Protein AF-A0A2U3MYH8-F1 (afdb_monomer_lite)

Secondary structure (DSSP, 8-state):
--HHHHHHHHHHHHHHHHHTS-----PPTTSBGGGS-HHHHHHHHHHHHTTTTTTEEEEEE-TT--EEE-----TTT----GGGGTT-EEEEEEE-HHHHHHHHHHHSHHHHHHHHHHHHTT-------

Organism: NCBI:txid2126983

Foldseek 3Di:
DVVVVVVVVVVVVVVVVVVPDDDDDDDDAPDFLLPDDPVNLVVVLVCLQCVLVQQKWWWKAAPVRDIDISPRDPPPDDRDDSVVRRRIGTHDMDHNVVSVVVVCCVPVVVVVVVVVVVVVVPDDPPPDD

Radius of gyration: 22.17 Å; chains: 1; bounding box: 67×45×57 Å

pLDDT: mean 79.88, std 13.98, range [41.72, 95.12]

Structure (mmCIF, N/CA/C/O backbone):
data_AF-A0A2U3MYH8-F1
#
_entry.id   AF-A0A2U3MYH8-F1
#
loop_
_atom_site.group_PDB
_atom_site.id
_atom_site.type_symbol
_atom_site.label_atom_id
_atom_site.label_alt_id
_atom_site.label_comp_id
_atom_site.label_asym_id
_atom_site.label_entity_id
_atom_site.label_seq_id
_atom_site.pdbx_PDB_ins_code
_atom_site.Cartn_x
_atom_site.Cartn_y
_atom_site.Cartn_z
_atom_site.occupancy
_atom_site.B_iso_or_equiv
_atom_site.auth_seq_id
_atom_site.auth_comp_id
_atom_site.auth_asym_id
_atom_site.auth_atom_id
_atom_site.pdbx_PDB_model_num
ATOM 1 N N . MET A 1 1 ? -5.265 28.651 35.834 1.00 57.97 1 MET A N 1
ATOM 2 C CA . MET A 1 1 ? -4.042 27.823 35.985 1.00 57.97 1 MET A CA 1
ATOM 3 C C . MET A 1 1 ? -4.234 26.339 35.631 1.00 57.97 1 MET A C 1
ATOM 5 O O . MET A 1 1 ? -3.239 25.692 35.342 1.00 57.97 1 MET A O 1
ATOM 9 N N . ASN A 1 2 ? -5.461 25.787 35.623 1.00 76.44 2 ASN A N 1
ATOM 10 C CA . ASN A 1 2 ? -5.709 24.369 35.288 1.00 76.44 2 ASN A CA 1
ATOM 11 C C . ASN A 1 2 ? -5.942 24.130 33.780 1.00 76.44 2 ASN A C 1
ATOM 13 O O . ASN A 1 2 ? -5.477 23.149 33.218 1.00 76.44 2 ASN A O 1
ATOM 17 N N . GLU A 1 3 ? -6.595 25.081 33.114 1.00 75.44 3 GLU A N 1
ATOM 18 C CA . GLU A 1 3 ? -6.933 25.015 31.688 1.00 75.44 3 GLU A CA 1
ATOM 19 C C . GLU A 1 3 ? -5.699 25.080 30.775 1.00 75.44 3 GLU A C 1
ATOM 21 O O . GLU A 1 3 ? -5.544 24.248 29.893 1.00 75.44 3 GLU A O 1
ATOM 26 N N . GLN A 1 4 ? -4.743 25.972 31.054 1.00 82.19 4 GLN A N 1
ATOM 27 C CA . GLN A 1 4 ? -3.479 26.039 30.304 1.00 82.19 4 GLN A CA 1
ATOM 28 C C . GLN A 1 4 ? -2.643 24.753 30.417 1.00 82.19 4 GLN A C 1
ATOM 30 O O . GLN A 1 4 ? -2.014 24.354 29.444 1.00 82.19 4 GLN A O 1
ATOM 35 N N . LYS A 1 5 ? -2.672 24.075 31.5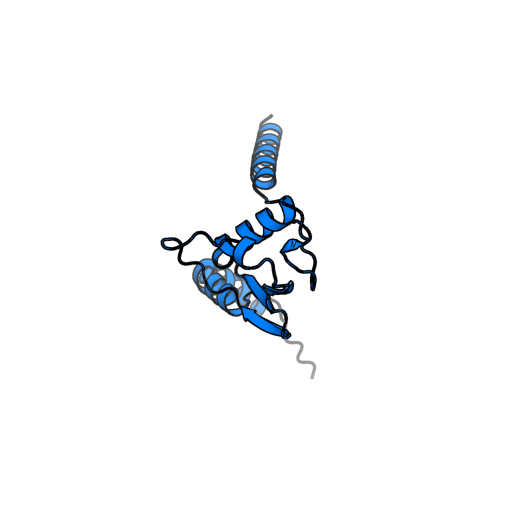76 1.00 81.75 5 LYS A N 1
ATOM 36 C CA . LYS A 1 5 ? -2.024 22.763 31.762 1.00 81.75 5 LYS A CA 1
ATOM 37 C C . LYS A 1 5 ? -2.732 21.643 30.998 1.00 81.75 5 LYS A C 1
ATOM 39 O O . LYS A 1 5 ? -2.085 20.684 30.589 1.00 81.75 5 LYS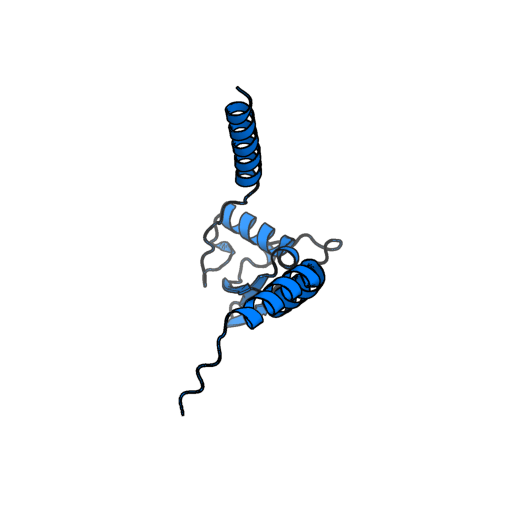 A O 1
ATOM 44 N N . LEU A 1 6 ? -4.053 21.732 30.855 1.00 83.88 6 LEU A N 1
ATOM 45 C CA . LEU A 1 6 ? -4.830 20.789 30.056 1.00 83.88 6 LEU A CA 1
ATOM 46 C C . LEU A 1 6 ? -4.527 20.983 28.566 1.00 83.88 6 LEU A C 1
ATOM 48 O O . LEU A 1 6 ? -4.223 20.012 27.884 1.00 83.88 6 LEU A O 1
ATOM 52 N N . ILE A 1 7 ? -4.522 22.235 28.097 1.00 85.44 7 ILE A N 1
ATOM 53 C CA . ILE A 1 7 ? -4.191 22.592 26.711 1.00 85.44 7 ILE A CA 1
ATOM 54 C C . ILE A 1 7 ? -2.789 22.099 26.347 1.00 85.44 7 ILE A C 1
ATOM 56 O O . ILE A 1 7 ? -2.638 21.435 25.327 1.00 85.44 7 ILE A O 1
ATOM 60 N N . SER A 1 8 ? -1.786 22.327 27.202 1.00 83.94 8 SER A N 1
ATOM 61 C CA . SER A 1 8 ? -0.422 21.864 26.926 1.00 83.94 8 SER A CA 1
ATOM 62 C C . SER A 1 8 ? -0.322 20.339 26.845 1.00 83.94 8 SER A C 1
ATOM 64 O O . SER A 1 8 ? 0.388 19.823 25.997 1.00 83.94 8 SER A O 1
ATOM 66 N N . LYS A 1 9 ? -1.055 19.603 27.693 1.00 85.88 9 LYS A N 1
ATOM 67 C CA . LYS A 1 9 ? -1.073 18.133 27.637 1.00 85.88 9 LYS A CA 1
ATOM 68 C C . LYS A 1 9 ? -1.732 17.604 26.369 1.00 85.88 9 LYS A C 1
ATOM 70 O O . LYS A 1 9 ? -1.265 16.616 25.823 1.00 85.88 9 LYS A O 1
ATOM 75 N N . ILE A 1 10 ? -2.811 18.249 25.925 1.00 80.50 10 ILE A N 1
ATOM 76 C CA . ILE A 1 10 ? -3.482 17.895 24.672 1.00 80.50 10 ILE A CA 1
ATOM 77 C C . ILE A 1 10 ? -2.534 18.148 23.502 1.00 80.50 10 ILE A C 1
ATOM 79 O O . ILE A 1 10 ? -2.379 17.268 22.672 1.00 80.50 10 ILE A O 1
ATOM 83 N N . GLN A 1 11 ? -1.866 19.302 23.462 1.00 81.88 11 GLN A N 1
ATOM 84 C CA . GLN A 1 11 ? -0.901 19.622 22.407 1.00 81.88 11 GLN A CA 1
ATOM 85 C C . GLN A 1 11 ? 0.233 18.599 22.344 1.00 81.88 11 GLN A C 1
ATOM 87 O O . GLN A 1 11 ? 0.463 18.048 21.280 1.00 81.88 11 GLN A O 1
ATOM 92 N N . THR A 1 12 ? 0.848 18.257 23.480 1.00 84.75 12 THR A N 1
ATOM 93 C CA . THR A 1 12 ? 1.897 17.227 23.522 1.00 84.75 12 THR A CA 1
ATOM 94 C C . THR A 1 12 ? 1.396 15.869 23.038 1.00 84.75 12 THR A C 1
ATOM 96 O O . THR A 1 12 ? 2.053 15.252 22.214 1.00 84.75 12 THR A O 1
ATOM 99 N N . ALA A 1 13 ? 0.215 15.430 23.479 1.00 77.00 13 ALA A N 1
ATOM 100 C CA . ALA A 1 13 ? -0.354 14.168 23.012 1.00 77.00 13 ALA A CA 1
ATOM 101 C C . ALA A 1 13 ? -0.674 14.191 21.504 1.00 77.00 13 ALA A C 1
ATOM 103 O O . ALA A 1 13 ? -0.534 13.178 20.832 1.00 77.00 13 ALA A O 1
ATOM 104 N N . TYR A 1 14 ? -1.098 15.336 20.961 1.00 76.75 14 TYR A N 1
ATOM 105 C CA . TYR A 1 14 ? -1.305 15.498 19.521 1.00 76.75 14 TYR A CA 1
ATOM 106 C C . TYR A 1 14 ? 0.013 15.485 18.748 1.00 76.75 14 TYR A C 1
ATOM 108 O O . TYR A 1 14 ? 0.074 14.843 17.708 1.00 76.75 14 TYR A O 1
ATOM 116 N N . ASP A 1 15 ? 1.046 16.166 19.241 1.00 75.75 15 ASP A N 1
ATOM 117 C CA . ASP A 1 15 ? 2.364 16.196 18.605 1.00 75.75 15 ASP A CA 1
ATOM 118 C C . ASP A 1 15 ? 3.000 14.795 18.604 1.00 75.75 15 ASP A C 1
ATOM 120 O O . ASP A 1 15 ? 3.508 14.367 17.574 1.00 75.75 15 ASP A O 1
ATOM 124 N N . GLU A 1 16 ? 2.865 14.038 19.699 1.00 75.69 16 GLU A N 1
ATOM 125 C CA . GLU A 1 16 ? 3.281 12.627 19.784 1.00 75.69 16 GLU A CA 1
ATOM 126 C C . GLU A 1 16 ? 2.549 11.759 18.745 1.00 75.69 16 GLU A C 1
ATOM 128 O O . GLU A 1 16 ? 3.179 11.006 18.009 1.00 75.69 16 GLU A O 1
ATOM 133 N N . VAL A 1 17 ? 1.226 11.914 18.611 1.00 69.94 17 VAL A N 1
ATOM 134 C CA . VAL A 1 17 ? 0.437 11.179 17.603 1.00 69.94 17 VAL A CA 1
ATOM 135 C C . VAL A 1 17 ? 0.795 11.603 16.175 1.00 69.94 17 VAL A C 1
ATOM 137 O O . VAL A 1 17 ? 0.756 10.777 15.267 1.00 69.94 17 VAL A O 1
ATOM 140 N N . LEU A 1 18 ? 1.134 12.875 15.948 1.00 65.00 18 LEU A N 1
ATOM 141 C CA . LEU A 1 18 ? 1.536 13.388 14.636 1.00 65.00 18 LEU A CA 1
ATOM 142 C C . LEU A 1 18 ? 2.933 12.905 14.227 1.00 65.00 18 LEU A C 1
ATOM 144 O O . LEU A 1 18 ? 3.139 12.637 13.043 1.00 65.00 18 LEU A O 1
ATOM 148 N N . GLU A 1 19 ? 3.868 12.773 15.171 1.00 64.94 19 GLU A N 1
ATOM 149 C CA . GLU A 1 19 ? 5.198 12.193 14.926 1.00 64.94 19 GLU A CA 1
ATOM 150 C C . GLU A 1 19 ? 5.122 10.715 14.517 1.00 64.94 19 GLU A C 1
ATOM 152 O O . GLU A 1 19 ? 5.975 10.236 13.770 1.00 64.94 19 GLU A O 1
ATOM 157 N N . GLU A 1 20 ? 4.075 10.005 14.942 1.00 66.62 20 GLU A N 1
ATOM 158 C CA . GLU A 1 20 ? 3.831 8.609 14.572 1.00 66.62 20 GLU A CA 1
ATOM 159 C C . GLU A 1 20 ? 3.175 8.435 13.189 1.00 66.62 20 GLU A C 1
ATOM 161 O O . GLU A 1 20 ? 3.084 7.307 12.700 1.00 66.62 20 GLU A O 1
ATOM 166 N N . ILE A 1 21 ? 2.733 9.512 12.521 1.00 64.62 21 ILE A N 1
ATOM 167 C CA . ILE A 1 21 ? 2.134 9.402 11.184 1.00 64.62 21 ILE A CA 1
ATOM 168 C C . ILE A 1 21 ? 3.250 9.231 10.141 1.00 64.62 21 ILE A C 1
ATOM 170 O O . ILE A 1 21 ? 4.021 10.166 9.906 1.00 64.62 21 ILE A O 1
ATOM 174 N N . PRO A 1 22 ? 3.331 8.080 9.447 1.00 68.56 22 PRO A N 1
ATOM 175 C CA . PRO A 1 22 ? 4.353 7.868 8.435 1.00 68.56 22 PRO A CA 1
ATOM 176 C C . PRO A 1 22 ? 4.192 8.862 7.278 1.00 68.56 22 PRO A C 1
ATOM 178 O O . PRO A 1 22 ? 3.090 9.111 6.779 1.00 68.56 22 PRO A O 1
ATOM 181 N N . VAL A 1 23 ? 5.316 9.421 6.826 1.00 78.81 23 VAL A N 1
ATOM 182 C CA . VAL A 1 23 ? 5.350 10.357 5.697 1.00 78.81 23 VAL A CA 1
ATOM 183 C C . VAL A 1 23 ? 4.873 9.646 4.429 1.00 78.81 23 VAL A C 1
ATOM 185 O O . VAL A 1 23 ? 5.346 8.565 4.085 1.00 78.81 23 VAL A O 1
ATOM 188 N N . ILE A 1 24 ? 3.946 10.271 3.700 1.00 85.50 24 ILE A N 1
ATOM 189 C CA . ILE A 1 24 ? 3.459 9.738 2.424 1.00 85.50 24 ILE A CA 1
ATOM 190 C C . ILE A 1 24 ? 4.472 10.066 1.326 1.00 85.50 24 ILE A C 1
ATOM 192 O O . ILE A 1 24 ? 4.631 11.227 0.939 1.00 85.50 24 ILE A O 1
ATOM 196 N N . ILE A 1 25 ? 5.120 9.036 0.784 1.00 90.06 25 ILE A N 1
ATOM 197 C CA . ILE A 1 25 ? 6.074 9.169 -0.321 1.00 90.06 25 ILE A CA 1
ATOM 198 C C . ILE A 1 25 ? 5.367 8.885 -1.647 1.00 90.06 25 ILE A C 1
ATOM 200 O O . ILE A 1 25 ? 4.642 7.903 -1.815 1.00 90.06 25 ILE A O 1
ATOM 204 N N . LYS A 1 26 ? 5.589 9.754 -2.638 1.00 90.19 26 LYS A N 1
ATOM 205 C CA . LYS A 1 26 ? 5.022 9.573 -3.976 1.00 90.19 26 LYS A CA 1
ATOM 206 C C . LYS A 1 26 ? 5.739 8.439 -4.712 1.00 90.19 26 LYS A C 1
ATOM 208 O O . LYS A 1 26 ? 6.895 8.589 -5.113 1.00 90.19 26 LYS A O 1
ATOM 213 N N . LEU A 1 27 ? 5.011 7.356 -4.971 1.00 91.69 27 LEU A N 1
ATOM 214 C CA . LEU A 1 27 ? 5.477 6.248 -5.803 1.00 91.69 27 LEU A CA 1
ATOM 215 C C . LEU A 1 27 ? 5.213 6.519 -7.299 1.00 91.69 27 LEU A C 1
ATOM 217 O O . LEU A 1 27 ? 4.089 6.879 -7.668 1.00 91.69 27 LEU A O 1
ATOM 221 N N . PRO A 1 28 ? 6.218 6.371 -8.182 1.00 91.19 28 PRO A N 1
ATOM 222 C CA . PRO A 1 28 ? 6.026 6.513 -9.622 1.00 91.19 28 PRO A CA 1
ATOM 223 C C . PRO A 1 28 ? 5.177 5.374 -10.207 1.00 91.19 28 PRO A C 1
ATOM 225 O O . PRO A 1 28 ? 5.555 4.206 -10.156 1.00 91.19 28 PRO A O 1
ATOM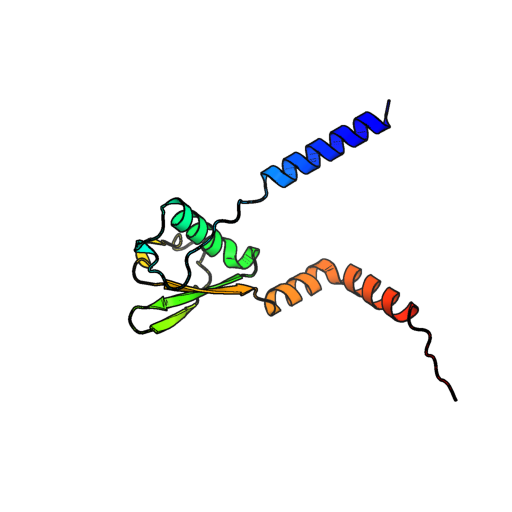 228 N N . GLY A 1 29 ? 4.039 5.711 -10.817 1.00 89.50 29 GLY A N 1
ATOM 229 C CA . GLY A 1 29 ? 3.250 4.752 -11.596 1.00 89.50 29 GLY A CA 1
ATOM 230 C C . GLY A 1 29 ? 3.892 4.452 -12.954 1.00 89.50 29 GLY A C 1
ATOM 231 O O . GLY A 1 29 ? 4.520 5.330 -13.550 1.00 89.50 29 GLY A O 1
ATOM 232 N N . PHE A 1 30 ? 3.715 3.225 -13.452 1.00 90.56 30 PHE A N 1
ATOM 233 C CA . PHE A 1 30 ? 4.180 2.757 -14.769 1.00 90.56 30 PHE A CA 1
ATOM 234 C C . PHE A 1 30 ? 5.692 2.898 -15.028 1.00 90.56 30 PHE A C 1
ATOM 236 O O . PHE A 1 30 ? 6.142 2.812 -16.172 1.00 90.56 30 PHE A O 1
ATOM 243 N N . GLN A 1 31 ? 6.487 3.065 -13.973 1.00 93.19 31 GLN A N 1
ATOM 244 C CA . GL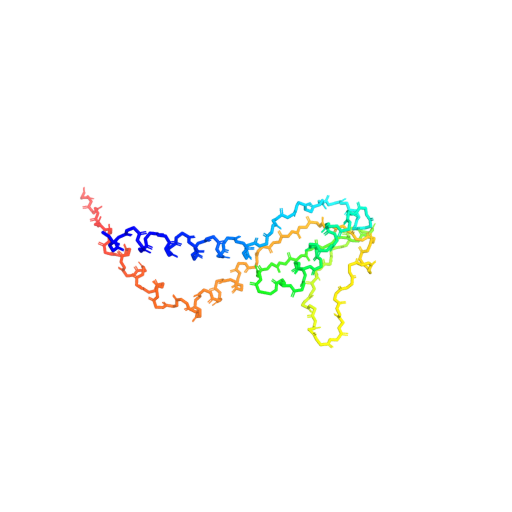N A 1 31 ? 7.945 2.989 -14.018 1.00 93.19 31 GLN A CA 1
ATOM 245 C C . GLN A 1 31 ? 8.406 1.704 -13.347 1.00 93.19 31 GLN A C 1
ATOM 247 O O . GLN A 1 31 ? 7.748 1.203 -12.435 1.00 93.19 31 GLN A O 1
ATOM 252 N N . THR A 1 32 ? 9.517 1.156 -13.829 1.00 93.69 32 THR A N 1
ATOM 253 C CA . THR A 1 32 ? 10.091 -0.066 -13.268 1.00 93.69 32 THR A CA 1
ATOM 254 C C . THR A 1 32 ? 10.590 0.198 -11.855 1.00 93.69 32 THR A C 1
ATOM 256 O O . THR A 1 32 ? 11.264 1.197 -11.625 1.00 93.69 32 THR A O 1
ATOM 259 N N . ILE A 1 33 ? 10.329 -0.709 -10.920 1.00 93.38 33 ILE A N 1
ATOM 260 C CA . ILE A 1 33 ? 10.739 -0.561 -9.513 1.00 93.38 33 ILE A CA 1
ATOM 261 C C . ILE A 1 33 ? 12.265 -0.399 -9.376 1.00 93.38 33 ILE A C 1
ATOM 263 O O . ILE A 1 33 ? 12.746 0.292 -8.484 1.00 93.38 33 ILE A O 1
ATOM 267 N N . SER A 1 34 ? 13.049 -0.955 -10.303 1.00 93.25 34 SER A N 1
ATOM 268 C CA . SER A 1 34 ? 14.500 -0.719 -10.384 1.00 93.25 34 SER A CA 1
ATOM 269 C C . SER A 1 34 ? 14.909 0.751 -10.526 1.00 93.25 34 SER A C 1
ATOM 271 O O . SER A 1 34 ? 16.014 1.097 -10.117 1.00 93.25 34 SER A O 1
ATOM 273 N N . SER A 1 35 ? 14.056 1.616 -11.086 1.00 95.00 35 SER A N 1
ATOM 274 C CA . SER A 1 35 ? 14.346 3.046 -11.252 1.00 95.00 35 SER A CA 1
ATOM 275 C C . SER A 1 35 ? 13.932 3.895 -10.049 1.00 95.00 35 SER A C 1
ATOM 277 O O . SER A 1 35 ? 14.063 5.117 -10.102 1.00 95.00 35 SER A O 1
ATOM 279 N N . PHE A 1 36 ? 13.387 3.280 -8.999 1.00 95.12 36 PHE A N 1
ATOM 280 C CA . PHE A 1 36 ? 12.979 3.982 -7.787 1.00 95.12 36 PHE A CA 1
ATOM 281 C C . PHE A 1 36 ? 14.203 4.369 -6.960 1.00 95.12 36 PHE A C 1
ATOM 283 O O . PHE A 1 36 ? 15.224 3.677 -6.971 1.00 95.12 36 PHE A O 1
ATOM 290 N N . THR A 1 37 ? 14.085 5.464 -6.212 1.00 94.88 37 THR A N 1
ATOM 291 C CA . THR A 1 37 ? 15.062 5.799 -5.172 1.00 94.88 37 THR A CA 1
ATOM 292 C C . THR A 1 37 ? 15.003 4.775 -4.040 1.00 94.88 37 THR A C 1
ATOM 294 O O . THR A 1 37 ? 13.984 4.109 -3.847 1.00 94.88 37 THR A O 1
ATOM 297 N N . ASP A 1 38 ? 16.068 4.677 -3.245 1.00 92.56 38 ASP A N 1
ATOM 298 C CA . ASP A 1 38 ? 16.089 3.785 -2.076 1.00 92.56 38 ASP A CA 1
ATOM 299 C C . ASP A 1 38 ? 14.949 4.106 -1.097 1.00 92.56 38 ASP A C 1
ATOM 301 O O . ASP A 1 38 ? 14.304 3.206 -0.569 1.00 92.56 38 ASP A O 1
ATOM 305 N N . GLU A 1 39 ? 14.632 5.392 -0.933 1.00 92.88 39 GLU A N 1
ATOM 306 C CA . GLU A 1 39 ? 13.513 5.863 -0.114 1.00 92.88 39 GLU A CA 1
ATOM 307 C C . GLU A 1 39 ? 12.157 5.354 -0.639 1.00 92.88 39 GLU A C 1
ATOM 309 O O . GLU A 1 39 ? 11.324 4.869 0.122 1.00 92.88 39 GLU A O 1
ATOM 314 N N . GLN A 1 40 ? 11.943 5.400 -1.958 1.00 93.69 40 GLN A N 1
ATOM 315 C CA . GLN A 1 40 ? 10.725 4.888 -2.593 1.00 93.69 40 GLN A CA 1
ATOM 316 C C . GLN A 1 40 ? 10.624 3.364 -2.499 1.00 93.69 40 GLN A C 1
ATOM 318 O O . GLN A 1 40 ? 9.530 2.832 -2.304 1.00 93.69 40 GLN A O 1
ATOM 323 N N . LYS A 1 41 ? 11.748 2.654 -2.639 1.00 91.69 41 LYS A N 1
ATOM 324 C CA . LYS A 1 41 ? 11.798 1.199 -2.463 1.00 91.69 41 LYS A CA 1
ATOM 325 C C . LYS A 1 41 ? 11.476 0.806 -1.025 1.00 91.69 41 LYS A C 1
ATOM 327 O O . LYS A 1 41 ? 10.678 -0.106 -0.826 1.00 91.69 41 LYS A O 1
ATOM 332 N N . GLN A 1 42 ? 12.036 1.517 -0.045 1.00 90.25 42 GLN A N 1
ATOM 333 C CA . GLN A 1 42 ? 11.732 1.292 1.365 1.00 90.25 42 GLN A CA 1
ATOM 334 C C . GLN A 1 42 ? 10.248 1.533 1.644 1.00 90.25 42 GLN A C 1
ATOM 336 O O . GLN A 1 42 ? 9.580 0.649 2.169 1.00 90.25 42 GLN A O 1
ATOM 341 N N . TYR A 1 43 ? 9.702 2.660 1.181 1.00 90.69 43 TYR A N 1
ATOM 342 C CA . TYR A 1 43 ? 8.281 2.962 1.340 1.00 90.69 43 TYR A CA 1
ATOM 343 C C . TYR A 1 43 ? 7.375 1.891 0.718 1.00 90.69 43 TYR A C 1
ATOM 345 O O . TYR A 1 43 ? 6.392 1.475 1.324 1.00 90.69 43 TYR A O 1
ATOM 353 N N . LEU A 1 44 ? 7.711 1.394 -0.479 1.00 89.88 44 LEU A N 1
ATOM 354 C CA . LEU A 1 44 ? 6.971 0.298 -1.106 1.00 89.88 44 LEU A CA 1
ATOM 355 C C . LEU A 1 44 ? 7.061 -1.000 -0.288 1.00 89.88 44 LEU A C 1
ATOM 357 O O . LEU A 1 44 ? 6.057 -1.699 -0.162 1.00 89.88 44 LEU A O 1
ATOM 361 N N . SER A 1 45 ? 8.232 -1.316 0.273 1.00 88.75 45 SER A N 1
ATOM 362 C CA . SER A 1 45 ? 8.402 -2.462 1.174 1.00 88.75 45 SER A CA 1
ATOM 363 C C . SER A 1 45 ? 7.484 -2.348 2.390 1.00 88.75 45 SER A C 1
ATOM 365 O O . SER A 1 45 ? 6.789 -3.307 2.723 1.00 88.75 45 SER A O 1
ATOM 367 N N . ASP A 1 46 ? 7.436 -1.170 3.011 1.00 86.12 46 ASP A N 1
ATOM 368 C CA . ASP A 1 46 ? 6.615 -0.916 4.197 1.00 86.12 46 ASP A CA 1
ATOM 369 C C . ASP A 1 46 ? 5.118 -1.022 3.874 1.00 86.12 46 ASP A C 1
ATOM 371 O O . ASP A 1 46 ? 4.361 -1.626 4.638 1.00 86.12 46 ASP A O 1
ATOM 375 N N . LEU A 1 47 ? 4.689 -0.498 2.717 1.00 87.38 47 LEU A N 1
ATOM 376 C CA . LEU A 1 47 ? 3.309 -0.629 2.243 1.00 87.38 47 LEU A CA 1
ATOM 377 C C . LEU A 1 47 ? 2.911 -2.089 2.041 1.00 87.38 47 LEU A C 1
ATOM 379 O O . LEU A 1 47 ? 1.818 -2.471 2.442 1.00 87.38 47 LEU A O 1
ATOM 383 N N . VAL A 1 48 ? 3.782 -2.899 1.439 1.00 86.56 48 VAL A N 1
ATOM 384 C CA . VAL A 1 48 ? 3.498 -4.319 1.196 1.00 86.56 48 VAL A CA 1
ATOM 385 C C . VAL A 1 48 ? 3.434 -5.101 2.501 1.00 86.56 48 VAL A C 1
ATOM 387 O O . VAL A 1 48 ? 2.511 -5.885 2.697 1.00 86.56 48 VAL A O 1
ATOM 390 N N . GLN A 1 49 ? 4.369 -4.861 3.421 1.00 82.81 49 GLN A N 1
ATOM 391 C CA . GLN A 1 49 ? 4.376 -5.520 4.730 1.00 82.81 49 GLN A CA 1
ATOM 392 C C . GLN A 1 49 ? 3.141 -5.172 5.569 1.00 82.81 49 GLN A C 1
ATOM 394 O O . GLN A 1 49 ? 2.685 -5.991 6.360 1.00 82.81 49 GLN A O 1
ATOM 399 N N . ASN A 1 50 ? 2.586 -3.972 5.389 1.00 79.06 50 ASN A N 1
ATOM 400 C CA . ASN A 1 50 ? 1.420 -3.500 6.131 1.00 79.06 50 ASN A CA 1
ATOM 401 C C . ASN A 1 50 ? 0.128 -3.523 5.309 1.00 79.06 50 ASN A C 1
ATOM 403 O O . ASN A 1 50 ? -0.870 -2.953 5.753 1.00 79.06 50 ASN A O 1
ATOM 407 N N . GLN A 1 51 ? 0.107 -4.153 4.131 1.00 77.38 51 GLN A N 1
ATOM 408 C CA . GLN A 1 51 ? -0.997 -3.977 3.187 1.00 77.38 51 GLN A CA 1
ATOM 409 C C . GLN A 1 51 ? -2.357 -4.409 3.755 1.00 77.38 51 GLN A C 1
ATOM 411 O O . GLN A 1 51 ? -3.357 -3.747 3.492 1.00 77.38 51 GLN A O 1
ATOM 416 N N . VAL A 1 52 ? -2.389 -5.434 4.616 1.00 73.12 52 VAL A N 1
ATOM 417 C CA . VAL A 1 52 ? -3.603 -5.880 5.328 1.00 73.12 52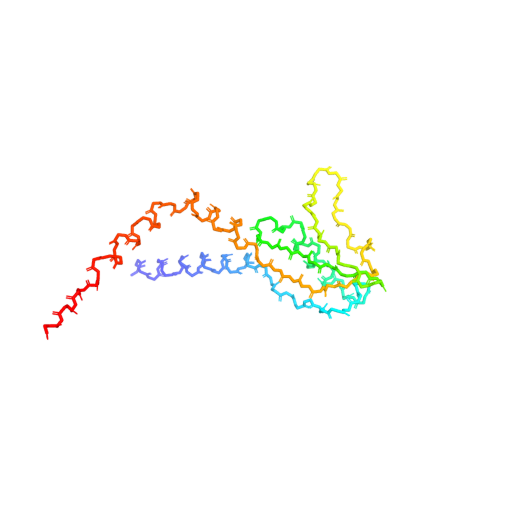 VAL A CA 1
ATOM 418 C C . VAL A 1 52 ? -4.069 -4.848 6.346 1.00 73.12 52 VAL A C 1
ATOM 420 O O . VAL A 1 52 ? -5.238 -4.476 6.359 1.00 73.12 52 VAL A O 1
ATOM 423 N N . ASN A 1 53 ? -3.150 -4.341 7.171 1.00 76.69 53 ASN A N 1
ATOM 424 C CA . ASN A 1 53 ? -3.458 -3.338 8.193 1.00 76.69 53 ASN A CA 1
ATOM 425 C C . ASN A 1 53 ? -3.939 -2.024 7.564 1.00 76.69 53 ASN A C 1
ATOM 427 O O . ASN A 1 53 ? -4.822 -1.355 8.095 1.00 76.69 53 ASN A O 1
ATOM 431 N N . LEU A 1 54 ? -3.359 -1.667 6.420 1.00 76.94 54 LEU A N 1
ATOM 432 C CA . LEU A 1 54 ? -3.715 -0.484 5.643 1.00 76.94 54 LEU A CA 1
ATOM 433 C C . LEU A 1 54 ? -4.917 -0.721 4.721 1.00 76.94 54 LEU A C 1
ATOM 435 O O . LEU A 1 54 ? -5.400 0.233 4.108 1.00 76.94 54 LEU A O 1
ATOM 439 N N . LEU A 1 55 ? -5.400 -1.965 4.620 1.00 84.75 55 LEU A N 1
ATOM 440 C CA . LEU A 1 55 ? -6.490 -2.381 3.738 1.00 84.75 55 LEU A CA 1
ATOM 441 C C . LEU A 1 55 ? -6.237 -1.936 2.292 1.00 84.75 55 LEU A C 1
ATOM 443 O O . LEU A 1 55 ? -7.131 -1.435 1.609 1.00 84.75 55 LEU A O 1
ATOM 447 N N . ILE A 1 56 ? -4.999 -2.077 1.824 1.00 86.12 56 ILE A N 1
ATOM 448 C CA . ILE A 1 56 ? -4.595 -1.743 0.460 1.00 86.12 56 ILE A CA 1
ATOM 449 C C . ILE A 1 56 ? -4.261 -3.003 -0.329 1.00 86.12 56 ILE A C 1
ATOM 451 O O . ILE A 1 56 ? -3.799 -4.006 0.201 1.00 86.12 56 ILE A O 1
ATOM 455 N N . LYS A 1 57 ? -4.464 -2.913 -1.638 1.00 88.31 57 LYS A N 1
ATOM 456 C CA . LYS A 1 57 ? -4.026 -3.886 -2.632 1.00 88.31 57 LYS A CA 1
ATOM 457 C C . LYS A 1 57 ? -3.104 -3.202 -3.617 1.00 88.31 57 LYS A C 1
ATOM 459 O O . LYS A 1 57 ? -3.407 -2.105 -4.107 1.00 88.31 57 LYS A O 1
ATOM 464 N N . ILE A 1 58 ? -2.011 -3.875 -3.938 1.00 89.69 58 ILE A N 1
ATOM 465 C CA . ILE A 1 58 ? -0.980 -3.371 -4.837 1.00 89.69 58 ILE A CA 1
ATOM 466 C C . ILE A 1 58 ? -0.984 -4.233 -6.095 1.00 89.69 58 ILE A C 1
ATOM 468 O O . ILE A 1 58 ? -0.684 -5.424 -6.042 1.00 89.69 58 ILE A O 1
ATOM 472 N N . THR A 1 59 ? -1.338 -3.631 -7.231 1.00 92.12 59 THR A N 1
ATOM 473 C CA . THR A 1 59 ? -1.285 -4.293 -8.539 1.00 92.12 59 THR A CA 1
ATOM 474 C C . THR A 1 59 ? -0.035 -3.843 -9.281 1.00 92.12 59 THR A C 1
ATOM 476 O O . THR A 1 59 ? 0.183 -2.643 -9.502 1.00 92.12 59 THR A O 1
ATOM 479 N N . LEU A 1 60 ? 0.766 -4.817 -9.692 1.00 93.06 60 LEU A N 1
ATOM 480 C CA . LEU A 1 60 ? 1.931 -4.624 -10.536 1.00 93.06 60 LEU A CA 1
ATOM 481 C C . LEU A 1 60 ? 1.655 -5.146 -11.943 1.00 93.06 60 LEU A C 1
ATOM 483 O O . LEU A 1 60 ? 0.815 -6.019 -12.133 1.00 93.06 60 LEU A O 1
ATOM 487 N N . ILE A 1 61 ? 2.407 -4.641 -12.911 1.00 94.25 61 ILE A N 1
ATOM 488 C CA . ILE A 1 61 ? 2.473 -5.193 -14.264 1.00 94.25 61 ILE A CA 1
ATOM 489 C C . ILE A 1 61 ? 3.903 -5.609 -14.583 1.00 94.25 61 ILE A C 1
ATOM 491 O O . ILE A 1 61 ? 4.858 -4.924 -14.196 1.00 94.25 61 ILE A O 1
ATOM 495 N N . ASP A 1 62 ? 4.046 -6.734 -15.270 1.00 91.12 62 ASP A N 1
ATOM 496 C CA . ASP A 1 62 ? 5.335 -7.220 -15.749 1.00 91.12 62 ASP A CA 1
ATOM 497 C C . ASP A 1 62 ? 5.718 -6.606 -17.113 1.00 91.12 62 ASP A C 1
ATOM 499 O O . ASP A 1 62 ? 5.086 -5.681 -17.627 1.00 91.12 62 ASP A O 1
ATOM 503 N N . GLN A 1 63 ? 6.799 -7.109 -17.710 1.00 88.62 63 GLN A N 1
ATOM 504 C CA . GLN A 1 63 ? 7.275 -6.676 -19.030 1.00 88.62 63 GLN A CA 1
ATOM 505 C C . GLN A 1 63 ? 6.362 -7.081 -20.203 1.00 88.62 63 GLN A C 1
ATOM 507 O O . GLN A 1 63 ? 6.558 -6.597 -21.317 1.00 88.62 63 GLN A O 1
ATOM 512 N N . TYR A 1 64 ? 5.408 -7.980 -19.966 1.00 92.00 64 TYR A N 1
ATOM 513 C CA . TYR A 1 64 ? 4.429 -8.473 -20.930 1.00 92.00 64 TYR A CA 1
ATOM 514 C C . TYR A 1 64 ? 3.036 -7.866 -20.692 1.00 92.00 64 TYR A C 1
ATOM 516 O O . TYR A 1 64 ? 2.054 -8.371 -21.235 1.00 92.00 64 TYR A O 1
ATOM 524 N N . ASP A 1 65 ? 2.956 -6.802 -19.883 1.00 88.75 65 ASP A N 1
ATOM 525 C CA . ASP A 1 65 ? 1.722 -6.141 -19.451 1.00 88.75 65 ASP A CA 1
ATOM 526 C C . ASP A 1 65 ? 0.738 -7.087 -18.730 1.00 88.75 65 ASP A C 1
ATOM 528 O O . ASP A 1 65 ? -0.473 -6.854 -18.718 1.00 88.75 65 ASP A O 1
ATOM 532 N N . GLN A 1 66 ? 1.243 -8.158 -18.106 1.00 92.00 66 GLN A N 1
ATOM 533 C CA . GLN A 1 66 ? 0.434 -9.039 -17.267 1.00 92.00 66 GLN A CA 1
ATOM 534 C C . GLN A 1 66 ? 0.321 -8.473 -15.855 1.00 92.00 66 GLN A C 1
ATOM 536 O O . GLN A 1 66 ? 1.327 -8.163 -15.215 1.00 92.00 66 GLN A O 1
ATOM 541 N N . GLU A 1 67 ? -0.916 -8.357 -15.371 1.00 92.06 67 GLU A N 1
ATOM 542 C CA . GLU A 1 67 ? -1.201 -7.906 -14.012 1.00 92.06 67 GLU A CA 1
ATOM 543 C C . GLU A 1 67 ? -0.904 -9.017 -13.000 1.00 92.06 67 GLU A C 1
ATOM 545 O O . GLU A 1 67 ? -1.381 -10.146 -13.133 1.00 92.06 67 GLU A O 1
ATOM 550 N N . ILE A 1 68 ? -0.169 -8.667 -11.949 1.00 89.31 68 ILE A N 1
ATOM 551 C CA . ILE A 1 68 ? -0.031 -9.475 -10.741 1.00 89.31 68 ILE A CA 1
ATOM 552 C C . ILE A 1 68 ? -0.478 -8.645 -9.535 1.00 89.31 68 ILE A C 1
ATOM 554 O O . ILE A 1 68 ? -0.166 -7.459 -9.421 1.00 89.31 68 ILE A O 1
ATOM 558 N N . GLU A 1 69 ? -1.224 -9.256 -8.623 1.00 87.50 69 GLU A N 1
ATOM 559 C CA . GLU A 1 69 ? -1.559 -8.644 -7.336 1.00 87.50 69 GLU A CA 1
ATOM 560 C C . GLU A 1 69 ? -0.574 -9.156 -6.288 1.00 87.50 69 GLU A C 1
ATOM 562 O O . GLU A 1 69 ? -0.341 -10.365 -6.189 1.00 87.50 69 GLU A O 1
ATOM 567 N N . ILE A 1 70 ? 0.014 -8.242 -5.514 1.00 82.81 70 ILE A N 1
ATOM 568 C CA . ILE A 1 70 ? 0.843 -8.630 -4.375 1.00 82.81 70 ILE A CA 1
ATOM 569 C C . ILE A 1 70 ? -0.083 -9.285 -3.353 1.00 82.81 70 ILE A C 1
ATOM 571 O O . ILE A 1 70 ? -0.894 -8.628 -2.706 1.00 82.81 70 ILE A O 1
ATOM 575 N N . SER A 1 71 ? 0.014 -10.607 -3.256 1.00 68.88 71 SER A N 1
ATOM 576 C CA . SER A 1 71 ? -0.702 -11.380 -2.246 1.00 68.88 71 SER A CA 1
ATOM 577 C C . SER A 1 71 ? -0.048 -11.190 -0.884 1.00 68.88 71 SER A C 1
ATOM 579 O O . SER A 1 71 ? 1.100 -10.752 -0.802 1.00 68.88 71 SER A O 1
ATOM 581 N N . ASP A 1 72 ? -0.797 -11.499 0.168 1.00 61.16 72 ASP A N 1
ATOM 582 C CA . ASP A 1 72 ? -0.369 -11.336 1.552 1.00 61.16 72 ASP A CA 1
ATOM 583 C C . ASP A 1 72 ? 1.028 -11.940 1.781 1.00 61.16 72 ASP A C 1
ATOM 585 O O . ASP A 1 72 ? 1.195 -13.148 1.573 1.00 61.16 72 ASP A O 1
ATOM 589 N N . PRO A 1 73 ? 2.058 -11.143 2.130 1.00 57.19 73 PRO A N 1
ATOM 590 C CA . PRO A 1 73 ? 3.340 -11.718 2.488 1.00 57.19 73 PRO A CA 1
ATOM 591 C C . PRO A 1 73 ? 3.132 -12.512 3.776 1.00 57.19 73 PRO A C 1
ATOM 593 O O . PRO A 1 73 ? 2.835 -11.929 4.816 1.00 57.19 73 PRO A O 1
ATOM 596 N N . GLU A 1 74 ? 3.262 -13.843 3.721 1.00 54.41 74 GLU A N 1
ATOM 597 C CA . GLU A 1 74 ? 3.232 -14.653 4.939 1.00 54.41 74 GLU A CA 1
ATOM 598 C C . GLU A 1 74 ? 4.296 -14.102 5.905 1.00 54.41 74 GLU A C 1
ATOM 600 O O . GLU A 1 74 ? 5.488 -14.138 5.572 1.00 54.41 74 GLU A O 1
ATOM 605 N N . PRO A 1 75 ? 3.902 -13.601 7.093 1.00 50.03 75 PRO A N 1
ATOM 606 C CA . PRO A 1 75 ? 4.807 -12.885 7.991 1.00 50.03 75 PRO A CA 1
ATOM 607 C C . PRO A 1 75 ? 5.976 -13.751 8.482 1.00 50.03 75 PRO A C 1
ATOM 609 O O . PRO A 1 75 ? 6.970 -13.225 8.975 1.00 50.03 75 PRO A O 1
ATOM 612 N N . GLU A 1 76 ? 5.881 -15.074 8.326 1.00 49.62 76 GLU A N 1
ATOM 613 C CA . GLU A 1 76 ? 6.845 -16.037 8.852 1.00 49.62 76 GLU A CA 1
ATOM 614 C C . GLU A 1 76 ? 7.822 -16.606 7.805 1.00 49.62 76 GLU A C 1
ATOM 616 O O . GLU A 1 76 ? 8.858 -17.136 8.203 1.00 49.62 76 GLU A O 1
ATOM 621 N N . ASN A 1 77 ? 7.574 -16.476 6.489 1.00 41.72 77 ASN A N 1
ATOM 622 C CA . ASN A 1 77 ? 8.301 -17.293 5.495 1.00 41.72 77 ASN A CA 1
ATOM 623 C C . ASN A 1 77 ? 9.114 -16.541 4.429 1.00 41.72 77 ASN A C 1
ATOM 625 O O . ASN A 1 77 ? 9.986 -17.144 3.796 1.00 41.72 77 ASN A O 1
ATOM 629 N N . SER A 1 78 ? 8.932 -15.233 4.242 1.00 46.12 78 SER A N 1
ATOM 630 C CA . SER A 1 78 ? 9.917 -14.421 3.515 1.00 46.12 78 SER A CA 1
ATOM 631 C C . SER A 1 78 ? 9.613 -12.940 3.688 1.00 46.12 78 SER A C 1
ATOM 633 O O . SER A 1 78 ? 8.505 -12.527 3.343 1.00 46.12 78 SER A O 1
ATOM 635 N N . PRO A 1 79 ? 10.559 -12.107 4.161 1.00 57.41 79 PRO A N 1
ATOM 636 C CA . PRO A 1 79 ? 10.381 -10.671 4.044 1.00 57.41 79 PRO A CA 1
ATOM 637 C C . PRO A 1 79 ? 10.208 -10.356 2.559 1.00 57.41 79 PRO A C 1
ATOM 639 O O . PRO A 1 79 ? 11.037 -10.744 1.732 1.00 57.41 79 PRO A O 1
ATOM 642 N N . PHE A 1 80 ? 9.107 -9.689 2.222 1.00 70.12 80 PHE A N 1
ATOM 643 C CA . PHE A 1 80 ? 8.878 -9.199 0.875 1.00 70.12 80 PHE A CA 1
ATOM 644 C C . PHE A 1 80 ? 10.125 -8.454 0.387 1.00 70.12 80 PHE A C 1
ATOM 646 O O . PHE A 1 80 ? 10.557 -7.478 1.000 1.00 70.12 80 PHE A O 1
ATOM 653 N N . ASN A 1 81 ? 10.730 -8.945 -0.694 1.00 76.44 81 ASN A N 1
ATOM 654 C CA . ASN A 1 81 ? 11.955 -8.378 -1.228 1.00 76.44 81 ASN A CA 1
ATOM 655 C C . ASN A 1 81 ? 11.641 -7.589 -2.499 1.00 76.44 81 ASN A C 1
ATOM 657 O O . ASN A 1 81 ? 11.500 -8.163 -3.580 1.00 76.44 81 ASN A O 1
ATOM 661 N N . VAL A 1 82 ? 11.584 -6.262 -2.364 1.00 82.25 82 VAL A N 1
ATOM 662 C CA . VAL A 1 82 ? 11.348 -5.313 -3.466 1.00 82.25 82 VAL A CA 1
ATOM 663 C C . VAL A 1 82 ? 12.302 -5.543 -4.647 1.00 82.25 82 VAL A C 1
ATOM 665 O O . VAL A 1 82 ? 11.910 -5.350 -5.798 1.00 82.25 82 VAL A O 1
ATOM 668 N N . GLU A 1 83 ? 13.528 -6.018 -4.405 1.00 83.19 83 GLU A N 1
ATOM 669 C CA . GLU A 1 83 ? 14.511 -6.272 -5.467 1.00 83.19 83 GLU A CA 1
ATOM 670 C C . GLU A 1 83 ? 14.085 -7.406 -6.416 1.00 83.19 83 GLU A C 1
ATOM 672 O O . GLU A 1 83 ? 14.405 -7.371 -7.610 1.00 83.19 83 GLU A O 1
ATOM 677 N N . GLN A 1 84 ? 13.290 -8.372 -5.937 1.00 84.56 84 GLN A N 1
ATOM 678 C CA . GLN A 1 84 ? 12.719 -9.434 -6.781 1.00 84.56 84 GLN A CA 1
ATOM 679 C C . GLN A 1 84 ? 11.700 -8.892 -7.792 1.00 84.56 84 GLN A C 1
ATOM 681 O O . GLN A 1 84 ? 11.417 -9.543 -8.796 1.00 84.56 84 GLN A O 1
ATOM 686 N N . LEU A 1 85 ? 11.180 -7.687 -7.554 1.00 87.44 85 LEU A N 1
ATOM 687 C CA . LEU A 1 85 ? 10.188 -7.030 -8.396 1.00 87.44 85 LEU A CA 1
ATOM 688 C C . LEU A 1 85 ? 10.780 -5.899 -9.240 1.00 87.44 85 LEU A C 1
ATOM 690 O O . LEU A 1 85 ? 10.047 -5.125 -9.845 1.00 87.44 85 LEU A O 1
ATOM 694 N N . SER A 1 86 ? 12.106 -5.809 -9.325 1.00 89.31 86 SER A N 1
ATOM 695 C CA . SER A 1 86 ? 12.835 -4.747 -10.031 1.00 89.31 86 SER A CA 1
ATOM 696 C C . SER A 1 86 ? 12.395 -4.509 -11.489 1.00 89.31 86 SER A C 1
ATOM 698 O O . SER A 1 86 ? 12.467 -3.371 -11.970 1.00 89.31 86 SER A O 1
ATOM 700 N N . SER A 1 87 ? 11.920 -5.547 -12.185 1.00 91.94 87 SER A N 1
ATOM 701 C CA . SER A 1 87 ? 11.399 -5.485 -13.561 1.00 91.94 87 SER A CA 1
ATOM 702 C C . SER A 1 87 ? 9.917 -5.106 -13.669 1.00 91.94 87 SER A C 1
ATOM 704 O O . SER A 1 87 ? 9.456 -4.765 -14.759 1.00 91.94 87 SER A O 1
ATOM 706 N N . TYR A 1 88 ? 9.172 -5.147 -12.566 1.00 93.12 88 TYR A N 1
ATOM 707 C CA . TYR A 1 88 ? 7.749 -4.830 -12.529 1.00 93.12 88 TYR A CA 1
ATOM 708 C C . TYR A 1 88 ? 7.521 -3.330 -12.387 1.00 93.12 88 TYR A C 1
ATOM 710 O O . TYR A 1 88 ? 8.395 -2.581 -11.943 1.00 93.12 88 TYR A O 1
ATOM 718 N N . LYS A 1 89 ? 6.316 -2.889 -12.744 1.00 94.69 89 LYS A N 1
ATOM 719 C CA . LYS A 1 89 ? 5.861 -1.505 -12.590 1.00 94.69 89 LYS A CA 1
ATOM 720 C C . LYS A 1 89 ? 4.619 -1.470 -11.718 1.00 94.69 89 LYS A C 1
ATOM 722 O O . LYS A 1 89 ? 3.761 -2.339 -11.841 1.00 94.69 89 LYS A O 1
ATOM 727 N N . ILE A 1 90 ? 4.476 -0.434 -10.897 1.00 94.06 90 ILE A N 1
ATOM 728 C CA . ILE A 1 90 ? 3.225 -0.204 -10.167 1.00 94.06 90 ILE A CA 1
ATOM 729 C C . ILE A 1 90 ? 2.174 0.288 -11.158 1.00 94.06 90 ILE A C 1
ATOM 731 O O . ILE A 1 90 ? 2.339 1.347 -11.769 1.00 94.06 90 ILE A O 1
ATOM 735 N N . GLN A 1 91 ? 1.089 -0.467 -11.300 1.00 93.94 91 GLN A N 1
ATOM 736 C CA . GLN A 1 91 ? -0.054 -0.066 -12.114 1.00 93.94 91 GLN A CA 1
ATOM 737 C C . GLN A 1 91 ? -1.064 0.719 -11.278 1.00 93.94 91 GLN A C 1
ATOM 739 O O . GLN A 1 91 ? -1.510 1.791 -11.689 1.00 93.94 91 GLN A O 1
ATOM 744 N N . ARG A 1 92 ? -1.423 0.196 -10.098 1.00 91.12 92 ARG A N 1
ATOM 745 C CA . ARG A 1 92 ? -2.375 0.837 -9.184 1.00 91.12 92 ARG A CA 1
ATOM 746 C C . ARG A 1 92 ? -2.184 0.392 -7.738 1.00 91.12 92 ARG A C 1
ATOM 748 O O . ARG A 1 92 ? -1.815 -0.745 -7.461 1.00 91.12 92 ARG A O 1
ATOM 755 N N . LEU A 1 93 ? -2.519 1.311 -6.839 1.00 89.75 93 LEU A N 1
ATOM 756 C CA . LEU A 1 93 ? -2.768 1.064 -5.423 1.00 89.75 93 LEU A CA 1
ATOM 757 C C . LEU A 1 93 ? -4.264 1.271 -5.203 1.00 89.75 93 LEU A C 1
ATOM 759 O O . LEU A 1 93 ? -4.802 2.310 -5.590 1.00 89.75 93 LEU A O 1
ATOM 763 N N . THR A 1 94 ? -4.945 0.282 -4.638 1.00 88.81 94 THR A N 1
ATOM 764 C CA . THR A 1 94 ? -6.394 0.349 -4.411 1.00 88.81 94 THR A CA 1
ATOM 765 C C . THR A 1 94 ? -6.717 0.066 -2.960 1.00 88.81 94 THR A C 1
ATOM 767 O O . THR A 1 94 ? -6.070 -0.759 -2.331 1.00 88.81 94 THR A O 1
ATOM 770 N N . PHE A 1 95 ? -7.718 0.760 -2.430 1.00 87.19 95 PHE A N 1
ATOM 771 C CA . PHE A 1 95 ? -8.234 0.483 -1.099 1.00 87.19 95 PHE A CA 1
ATOM 772 C C . PHE A 1 95 ? -9.233 -0.671 -1.173 1.00 87.19 95 PHE A C 1
ATOM 774 O O . PHE A 1 95 ? -10.160 -0.648 -1.991 1.00 87.19 95 PHE A O 1
ATOM 781 N N . ASN A 1 96 ? -9.061 -1.678 -0.325 1.00 87.12 96 ASN A N 1
ATOM 782 C CA . ASN A 1 96 ? -9.962 -2.809 -0.224 1.00 87.12 96 ASN A CA 1
ATOM 783 C C . ASN A 1 96 ? -11.208 -2.413 0.565 1.00 87.12 96 ASN A C 1
ATOM 785 O O . ASN A 1 96 ? -11.353 -2.684 1.756 1.00 87.12 96 ASN A O 1
ATOM 789 N N . PHE A 1 97 ? -12.133 -1.763 -0.136 1.00 83.50 97 PHE A N 1
ATOM 790 C CA . PHE A 1 97 ? -13.369 -1.268 0.454 1.00 83.50 97 PHE A CA 1
ATOM 791 C C . PHE A 1 97 ? -14.205 -2.377 1.109 1.00 83.50 97 PHE A C 1
ATOM 793 O O . PHE A 1 97 ? -14.872 -2.131 2.112 1.00 83.50 97 PHE A O 1
ATOM 800 N N . ASN A 1 98 ? -14.163 -3.596 0.565 1.00 84.81 98 ASN A N 1
ATOM 801 C CA . ASN A 1 98 ? -14.926 -4.718 1.102 1.00 84.81 98 ASN A CA 1
ATOM 802 C C . ASN A 1 98 ? -14.383 -5.147 2.468 1.00 84.81 98 ASN A C 1
ATOM 804 O O . ASN A 1 98 ? -15.150 -5.223 3.426 1.00 84.81 98 ASN A O 1
ATOM 808 N N . GLU A 1 99 ? -13.072 -5.372 2.575 1.00 83.88 99 GLU A N 1
ATOM 809 C CA . GLU A 1 99 ? -12.435 -5.708 3.855 1.00 83.88 99 GLU A CA 1
ATOM 810 C C . GLU A 1 99 ? -12.568 -4.567 4.860 1.00 83.88 99 GLU A C 1
ATOM 812 O O . GLU A 1 99 ? -12.917 -4.810 6.012 1.00 83.88 99 GLU A O 1
ATOM 817 N N . ALA A 1 100 ? -12.407 -3.322 4.410 1.00 84.38 100 ALA A N 1
ATOM 818 C CA . ALA A 1 100 ? -12.621 -2.150 5.248 1.00 84.38 100 ALA A CA 1
ATOM 819 C C . ALA A 1 100 ? -14.044 -2.085 5.801 1.00 84.38 100 ALA A C 1
ATOM 821 O O . ALA A 1 100 ? -14.235 -1.844 6.989 1.00 84.38 100 ALA A O 1
ATOM 822 N N . SER A 1 101 ? -15.050 -2.336 4.962 1.00 85.06 101 SER A N 1
ATOM 823 C CA . SER A 1 101 ? -16.453 -2.333 5.384 1.00 85.06 101 SER A CA 1
ATOM 824 C C . SER A 1 101 ? -16.728 -3.428 6.409 1.00 85.06 101 SER A C 1
ATOM 826 O O . SER A 1 101 ? -17.422 -3.181 7.391 1.00 85.06 101 SER A O 1
ATOM 828 N N . VAL A 1 102 ? -16.165 -4.625 6.214 1.00 84.88 102 VAL A N 1
ATOM 829 C CA . VAL A 1 102 ? -16.271 -5.725 7.183 1.00 84.88 102 VAL A CA 1
ATOM 830 C C . VAL A 1 102 ? -15.602 -5.345 8.500 1.00 84.88 102 VAL A C 1
ATOM 832 O O . VAL A 1 102 ? -16.213 -5.500 9.553 1.00 84.88 102 VAL A O 1
ATOM 835 N N . TRP A 1 103 ? -14.386 -4.803 8.449 1.00 84.75 103 TRP A N 1
ATOM 836 C CA . TRP A 1 103 ? -13.661 -4.353 9.633 1.00 84.75 103 TRP A CA 1
ATOM 837 C C . TRP A 1 103 ? -14.449 -3.279 10.396 1.00 84.75 103 TRP A C 1
ATOM 839 O O . TRP A 1 103 ? -14.709 -3.426 11.588 1.00 84.75 103 TRP A O 1
ATOM 849 N N . ILE A 1 104 ? -14.940 -2.255 9.695 1.00 85.25 104 ILE A N 1
ATOM 850 C CA . ILE A 1 104 ? -15.780 -1.196 10.267 1.00 85.25 104 ILE A CA 1
ATOM 851 C C . ILE A 1 104 ? -17.031 -1.791 10.927 1.00 85.25 104 ILE A C 1
ATOM 853 O O . ILE A 1 104 ? -17.338 -1.463 12.071 1.00 85.25 104 ILE A O 1
ATOM 857 N N . LEU A 1 105 ? -17.733 -2.701 10.247 1.00 85.06 105 LEU A N 1
ATOM 858 C CA . LEU A 1 105 ? -18.937 -3.340 10.784 1.00 85.06 105 LEU A CA 1
ATOM 859 C C . LEU A 1 105 ? -18.664 -4.204 12.018 1.00 85.06 105 LEU A C 1
ATOM 861 O O . LEU A 1 105 ? -19.531 -4.286 12.883 1.00 85.06 105 LEU A O 1
ATOM 865 N N . LEU A 1 106 ? -17.505 -4.859 12.095 1.00 84.00 106 LEU A N 1
ATOM 866 C CA . LEU A 1 106 ? -17.141 -5.714 13.226 1.00 84.00 106 LEU A CA 1
ATOM 867 C C . LEU A 1 106 ? -16.747 -4.902 14.461 1.00 84.00 106 LEU A C 1
ATOM 869 O O . LEU A 1 106 ? -17.134 -5.267 15.569 1.00 84.00 106 LEU A O 1
ATOM 873 N N . TYR A 1 107 ? -15.985 -3.823 14.278 1.00 83.62 107 TYR A N 1
ATOM 874 C CA . TYR A 1 107 ? -15.395 -3.077 15.393 1.00 83.62 107 TYR A CA 1
ATOM 875 C C . TYR A 1 107 ? -16.201 -1.852 15.828 1.00 83.62 107 TYR A C 1
ATOM 877 O O . TYR A 1 107 ? -16.076 -1.442 16.975 1.00 83.62 107 TYR A O 1
ATOM 885 N N . PHE A 1 108 ? -17.040 -1.299 14.950 1.00 86.38 108 PHE A N 1
ATOM 886 C CA . PHE A 1 108 ? -17.815 -0.077 15.207 1.00 86.38 108 PHE A CA 1
ATOM 887 C C . PHE A 1 108 ? -19.320 -0.305 15.051 1.00 86.38 108 PHE A C 1
ATOM 889 O O . PHE A 1 108 ? -20.074 0.602 14.694 1.00 86.38 108 PHE A O 1
ATOM 896 N N . GLN A 1 109 ? -19.779 -1.544 15.249 1.00 88.19 109 GLN A N 1
ATOM 897 C CA . GLN A 1 109 ? -21.169 -1.915 14.995 1.00 88.19 109 GLN A CA 1
ATOM 898 C C . GLN A 1 109 ? -22.158 -1.041 15.778 1.00 88.19 109 GLN A C 1
ATOM 900 O O . GLN A 1 109 ? -23.203 -0.660 15.246 1.00 88.19 109 GLN A O 1
ATOM 905 N N . ASP A 1 110 ? -21.853 -0.745 17.039 1.00 86.88 110 ASP A N 1
ATOM 906 C CA . ASP A 1 110 ? -22.762 -0.029 17.930 1.00 86.88 110 ASP A CA 1
ATOM 907 C C . ASP A 1 110 ? -22.773 1.477 17.640 1.00 86.88 110 ASP A C 1
ATOM 909 O O . ASP A 1 110 ? -23.842 2.093 17.627 1.00 86.88 110 ASP A O 1
ATOM 913 N N . GLU A 1 111 ? -21.628 2.057 17.287 1.00 87.94 111 GLU A N 1
ATOM 914 C CA . GLU A 1 111 ? -21.522 3.427 16.786 1.00 87.94 111 GLU A CA 1
ATOM 915 C C . GLU A 1 111 ? -22.298 3.596 15.475 1.00 87.94 111 GLU A C 1
ATOM 917 O O . GLU A 1 111 ? -23.037 4.569 15.311 1.00 87.94 111 GLU A O 1
ATOM 922 N N . ILE A 1 112 ? -22.194 2.629 14.558 1.00 83.31 112 ILE A N 1
ATOM 923 C CA . ILE A 1 112 ? -22.938 2.639 13.292 1.00 83.31 112 ILE A CA 1
ATOM 924 C C . ILE A 1 112 ? -24.446 2.565 13.548 1.00 83.31 112 ILE A C 1
ATOM 926 O O . ILE A 1 112 ? -25.198 3.314 12.921 1.00 83.31 112 ILE A O 1
ATOM 930 N N . LYS A 1 113 ? -24.905 1.715 14.481 1.00 84.88 113 LYS A N 1
ATOM 931 C CA . LYS A 1 113 ? -26.326 1.661 14.877 1.00 84.88 113 LYS A CA 1
ATOM 932 C C . LYS A 1 113 ? -26.799 3.007 15.420 1.00 84.88 113 LYS A C 1
ATOM 934 O O . LYS A 1 113 ? -27.825 3.509 14.970 1.00 84.88 113 LYS A O 1
ATOM 939 N N . LEU A 1 114 ? -26.032 3.617 16.325 1.00 86.69 114 LEU A N 1
ATOM 940 C CA . LEU A 1 114 ? -26.361 4.915 16.916 1.00 86.69 114 LEU A CA 1
ATOM 941 C C . LEU A 1 114 ? -26.503 6.010 15.844 1.00 86.69 114 LEU A C 1
ATOM 943 O O . LEU A 1 114 ? -27.438 6.816 15.886 1.00 86.69 114 LEU A O 1
ATOM 947 N N . ILE A 1 115 ? -25.596 6.035 14.864 1.00 82.50 115 ILE A N 1
ATOM 948 C CA . ILE A 1 115 ? -25.639 6.979 13.738 1.00 82.50 115 ILE A CA 1
ATOM 949 C C . ILE A 1 115 ? -26.868 6.714 12.857 1.00 82.50 115 ILE A C 1
ATOM 951 O O . ILE A 1 115 ? -27.630 7.636 12.570 1.00 82.50 115 ILE A O 1
ATOM 955 N N . ALA A 1 116 ? -27.111 5.459 12.476 1.00 80.56 116 ALA A N 1
ATOM 956 C CA . ALA A 1 116 ? -28.251 5.094 11.637 1.00 80.56 116 ALA A CA 1
ATOM 957 C C . ALA A 1 116 ? -29.594 5.457 12.298 1.00 80.56 116 ALA A C 1
ATOM 959 O O . ALA A 1 116 ? -30.484 6.021 11.659 1.00 80.56 116 ALA A O 1
ATOM 960 N N . GLU A 1 117 ? -29.729 5.202 13.599 1.00 83.56 117 GLU A N 1
ATOM 961 C CA . GLU A 1 117 ? -30.923 5.555 14.368 1.00 83.56 117 GLU A CA 1
ATOM 962 C C . GLU A 1 117 ? -31.098 7.077 14.476 1.00 83.56 117 GLU A C 1
ATOM 964 O O . GLU A 1 117 ? -32.204 7.586 14.292 1.00 83.56 117 GLU A O 1
ATOM 969 N N . THR A 1 118 ? -30.020 7.838 14.683 1.00 76.50 118 THR A N 1
ATOM 970 C CA . THR A 1 118 ? -30.099 9.307 14.776 1.00 76.50 118 THR A CA 1
ATOM 971 C C . THR A 1 118 ? -30.370 10.004 13.438 1.00 76.50 118 THR A C 1
ATOM 973 O O . THR A 1 118 ? -31.015 11.059 13.431 1.00 76.50 118 THR A O 1
ATOM 976 N N . GLU A 1 119 ? -29.964 9.433 12.302 1.00 60.34 119 GLU A N 1
ATOM 977 C CA . GLU A 1 119 ? -30.310 9.962 10.974 1.00 60.34 119 GLU A CA 1
ATOM 978 C C . GLU A 1 119 ? -31.777 9.709 10.592 1.00 60.34 119 GLU A C 1
ATOM 980 O O . GLU A 1 119 ? -32.411 10.580 9.985 1.00 60.34 119 GLU A O 1
ATOM 985 N N . THR A 1 120 ? -32.373 8.591 11.024 1.00 54.19 120 THR A N 1
ATOM 986 C CA . THR A 1 120 ? -33.806 8.314 10.777 1.00 54.19 120 THR A CA 1
ATOM 987 C C . THR A 1 120 ? -34.754 9.264 11.521 1.00 54.19 120 THR A C 1
ATOM 989 O O . THR A 1 120 ? -35.889 9.465 11.092 1.00 54.19 120 THR A O 1
ATOM 992 N N . VAL A 1 121 ? -34.292 9.929 12.586 1.00 52.72 121 VAL A N 1
ATOM 993 C CA . VAL A 1 121 ? -35.091 10.908 13.346 1.00 52.72 121 VAL A CA 1
ATOM 994 C C . VAL A 1 121 ? -35.135 12.289 12.661 1.00 52.72 121 VAL A C 1
ATOM 996 O O . VAL A 1 121 ? -36.018 13.097 12.954 1.00 52.72 121 VAL A O 1
ATOM 999 N N . LYS A 1 122 ? -34.237 12.586 11.707 1.00 49.44 122 LYS A N 1
ATOM 1000 C CA . LYS A 1 122 ? -34.102 13.930 11.100 1.00 49.44 122 LYS A CA 1
ATOM 1001 C C . LYS A 1 122 ? -34.842 14.152 9.778 1.00 49.44 122 LYS A C 1
ATOM 1003 O O . LYS A 1 122 ? -34.775 15.262 9.251 1.00 49.44 122 LYS A O 1
ATOM 1008 N N . THR A 1 123 ? -35.578 13.179 9.240 1.00 46.53 123 THR A N 1
ATOM 1009 C CA . THR A 1 123 ? -36.389 13.386 8.023 1.00 46.53 123 THR A CA 1
ATOM 1010 C C . THR A 1 123 ? -37.874 13.581 8.356 1.00 46.53 123 THR A C 1
ATOM 1012 O O . THR A 1 123 ? -38.626 12.609 8.427 1.00 46.53 123 THR A O 1
ATOM 1015 N N . PRO A 1 124 ? -38.375 14.826 8.517 1.00 45.81 124 PRO A N 1
ATOM 1016 C CA . PRO A 1 124 ? -39.808 15.059 8.458 1.00 45.81 124 PRO A CA 1
ATOM 1017 C C . PRO A 1 124 ? -40.275 14.783 7.026 1.00 45.81 124 PRO A C 1
ATOM 1019 O O . PRO A 1 124 ? -39.932 15.500 6.083 1.00 45.81 124 PRO A O 1
ATOM 1022 N N . SER A 1 125 ? -41.066 13.723 6.870 1.00 49.69 125 SER A N 1
ATOM 1023 C CA . SER A 1 125 ? -41.808 13.422 5.649 1.00 49.69 125 SER A CA 1
ATOM 1024 C C . SER A 1 125 ? -42.713 14.607 5.303 1.00 49.69 125 SER A C 1
ATOM 1026 O O . SER A 1 125 ? -43.807 14.758 5.847 1.00 49.69 125 SER A O 1
ATOM 1028 N N . LYS A 1 126 ? -42.276 15.473 4.385 1.00 48.56 126 LYS A N 1
ATOM 1029 C CA . LYS A 1 126 ? -43.194 16.378 3.691 1.00 48.56 126 LYS A CA 1
ATOM 1030 C C . LYS A 1 126 ? -43.981 15.554 2.674 1.00 48.56 126 LYS A C 1
ATOM 1032 O O . LYS A 1 126 ? -43.619 15.486 1.504 1.00 48.56 126 LYS A O 1
ATOM 1037 N N . ARG A 1 127 ? -45.074 14.933 3.121 1.00 49.75 127 ARG A N 1
ATOM 1038 C CA . ARG A 1 127 ? -46.209 14.675 2.231 1.00 49.75 127 ARG A CA 1
ATOM 1039 C C . ARG A 1 127 ? -46.947 15.998 2.050 1.00 49.75 127 ARG A C 1
ATOM 1041 O O . ARG A 1 127 ? -47.681 16.421 2.938 1.00 49.75 127 ARG A O 1
ATOM 1048 N N . SER A 1 128 ? -46.711 16.656 0.921 1.00 46.06 128 SER A N 1
ATOM 1049 C CA . SER A 1 128 ? -47.636 17.664 0.409 1.00 46.06 128 SER A CA 1
ATOM 1050 C C . SER A 1 128 ? -48.688 16.956 -0.439 1.00 46.06 128 SER A C 1
ATOM 1052 O O . SER A 1 128 ? -48.348 16.123 -1.278 1.00 46.06 128 SER A O 1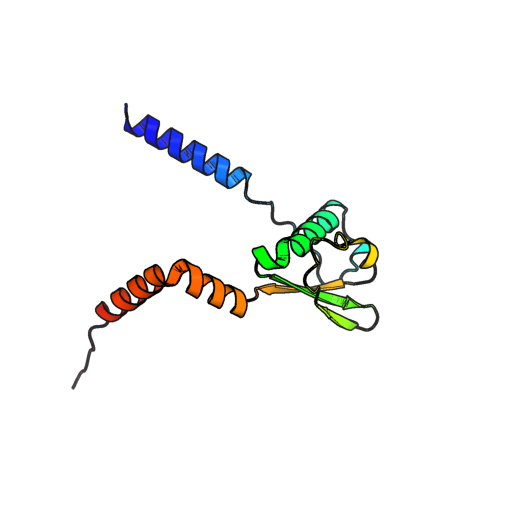
ATOM 1054 N N . ILE A 1 129 ? -49.939 17.251 -0.089 1.00 53.47 129 ILE A N 1
ATOM 1055 C CA . ILE A 1 129 ? -51.204 16.829 -0.703 1.00 53.47 129 ILE A CA 1
ATOM 1056 C C . ILE A 1 129 ? -51.291 17.353 -2.136 1.00 53.47 129 ILE A C 1
ATOM 1058 O O . ILE A 1 129 ? -50.834 18.501 -2.348 1.00 53.47 129 ILE A O 1
#

Sequence (129 aa):
MNEQKLISKIQTAYDEVLEEIPVIIKLPGFQTISSFTDEQKQYLSDLVQNQVNLLIKITLIDQYDQEIEISDPEPENSPFNVEQLSSYKIQRLTFNFNEASVWILLYFQDEIKLIAETETVKTPSKRSI